Protein AF-A0A061IX05-F1 (afdb_monomer_lite)

Foldseek 3Di:
DDDDDDPDPDPPPPPDPPPPDDDPDDDPPPPDDDDDDDDDDDDDDDDDDPDPDDDDDDPDPDDDQDDPPDDPVVNCVPPDDPPPPPVPVPVVVVVVVVVVVVVVVVVVVVVVVVVVVVVVVVVVVVVVVVVVVVVVVVVVVVVVVVVVVVVVVVVVVVVVVVVVVVVVVVVVVVD

Secondary structure (DSSP, 8-state):
----------------TTTT--------------PPP--------PPPP-----------S--PPPPTTS-TTGGGTT-PPPTT------HHHHHHHHHHHHHHHHHHHHHHHHHHHHHHHHHHHHHHHHHHHHHHHHHHHHHHHHHHHHHHHHHHHHHHHHHHHHHHHHHHHT-

Radius of gyration: 40.24 Å; chains: 1; bounding box: 70×46×122 Å

Structure (mmCIF, N/CA/C/O backbone):
data_AF-A0A061IX05-F1
#
_entry.id   AF-A0A061IX05-F1
#
loop_
_atom_site.group_PDB
_atom_site.id
_atom_site.type_symbol
_atom_site.label_atom_id
_atom_site.label_alt_id
_atom_site.label_comp_id
_atom_site.label_asym_id
_atom_site.label_entity_id
_atom_site.label_seq_id
_atom_site.pdbx_PDB_ins_code
_atom_site.Cartn_x
_atom_site.Cartn_y
_atom_site.Cartn_z
_atom_site.occupancy
_atom_site.B_iso_or_equiv
_atom_site.auth_seq_id
_atom_site.auth_comp_id
_atom_site.auth_asym_id
_atom_site.auth_atom_id
_atom_site.pdbx_PDB_model_num
ATOM 1 N N . MET A 1 1 ? -3.267 -15.440 38.950 1.00 40.88 1 MET A N 1
ATOM 2 C CA . MET A 1 1 ? -2.225 -14.462 38.577 1.00 40.88 1 MET A CA 1
ATOM 3 C C . MET A 1 1 ? -1.560 -14.953 37.299 1.00 40.88 1 MET A C 1
ATOM 5 O O . MET A 1 1 ? -0.728 -15.843 37.412 1.00 40.88 1 MET A O 1
ATOM 9 N N . PRO A 1 2 ? -1.969 -14.506 36.096 1.00 43.50 2 PRO A N 1
ATOM 10 C CA . PRO A 1 2 ? -1.288 -14.903 34.872 1.00 43.50 2 PRO A CA 1
ATOM 11 C C . PRO A 1 2 ? -0.168 -13.909 34.546 1.00 43.50 2 PRO A C 1
ATOM 13 O O . PRO A 1 2 ? -0.366 -12.694 34.533 1.00 43.50 2 PRO A O 1
ATOM 16 N N . THR A 1 3 ? 1.018 -14.451 34.313 1.00 42.16 3 THR A N 1
ATOM 17 C CA . THR A 1 3 ? 2.223 -13.758 33.863 1.00 42.16 3 THR A CA 1
ATOM 18 C C . THR A 1 3 ? 2.065 -13.389 32.388 1.00 42.16 3 THR A C 1
ATOM 20 O O . THR A 1 3 ? 1.890 -14.261 31.541 1.00 42.16 3 THR A O 1
ATOM 23 N N . ILE A 1 4 ? 2.096 -12.092 32.077 1.00 46.16 4 ILE A N 1
ATOM 24 C CA . ILE A 1 4 ? 2.095 -11.581 30.702 1.00 46.16 4 ILE A CA 1
ATOM 25 C C . ILE A 1 4 ? 3.553 -11.523 30.244 1.00 46.16 4 ILE A C 1
ATOM 27 O O . ILE A 1 4 ? 4.319 -10.675 30.700 1.00 46.16 4 ILE A O 1
ATOM 31 N N . GLU A 1 5 ? 3.944 -12.441 29.363 1.00 41.50 5 GLU A N 1
ATOM 32 C CA . GLU A 1 5 ? 5.238 -12.394 28.687 1.00 41.50 5 GLU A CA 1
ATOM 33 C C . GLU A 1 5 ? 5.215 -11.335 27.581 1.00 41.50 5 GLU A C 1
ATOM 35 O O . GLU A 1 5 ? 4.570 -11.472 26.540 1.00 41.50 5 GLU A O 1
ATOM 40 N N . THR A 1 6 ? 5.939 -10.243 27.813 1.00 45.56 6 THR A N 1
ATOM 41 C CA . THR A 1 6 ? 6.150 -9.177 26.835 1.00 45.56 6 THR A CA 1
ATOM 42 C C . THR A 1 6 ? 7.166 -9.643 25.791 1.00 45.56 6 THR A C 1
ATOM 44 O O . THR A 1 6 ? 8.373 -9.443 25.935 1.00 45.56 6 THR A O 1
ATOM 47 N N . SER A 1 7 ? 6.676 -10.278 24.725 1.00 49.94 7 SER A N 1
ATOM 48 C CA . SER A 1 7 ? 7.480 -10.638 23.555 1.00 49.94 7 SER A CA 1
ATOM 49 C C . SER A 1 7 ? 7.995 -9.371 22.862 1.00 49.94 7 SER A C 1
ATOM 51 O O . SER A 1 7 ? 7.239 -8.596 22.268 1.00 49.94 7 SER A O 1
ATOM 53 N N . ARG A 1 8 ? 9.305 -9.125 22.982 1.00 47.41 8 ARG A N 1
ATOM 54 C CA . ARG A 1 8 ? 10.018 -8.060 22.271 1.00 47.41 8 ARG A CA 1
ATOM 55 C C . ARG A 1 8 ? 10.079 -8.425 20.790 1.00 47.41 8 ARG A C 1
ATOM 57 O O . ARG A 1 8 ? 10.930 -9.206 20.375 1.00 47.41 8 ARG A O 1
ATOM 64 N N . GLY A 1 9 ? 9.185 -7.836 19.998 1.00 41.38 9 GLY A N 1
ATOM 65 C CA . GLY A 1 9 ? 9.244 -7.886 18.541 1.00 41.38 9 GLY A CA 1
ATOM 66 C C . GLY A 1 9 ? 10.565 -7.299 18.047 1.00 41.38 9 GLY A C 1
ATOM 67 O O . GLY A 1 9 ? 10.769 -6.086 18.065 1.00 41.38 9 GLY A O 1
ATOM 68 N N . CYS A 1 10 ? 11.476 -8.175 17.635 1.00 41.06 10 CYS A N 1
ATOM 69 C CA . CYS A 1 10 ? 12.705 -7.805 16.958 1.00 41.06 10 CYS A CA 1
ATOM 70 C C . CYS A 1 10 ? 12.323 -7.295 15.561 1.00 41.06 10 CYS A C 1
ATOM 72 O O . CYS A 1 10 ? 11.917 -8.075 14.702 1.00 41.06 10 CYS A O 1
ATOM 74 N N . ILE A 1 11 ? 12.397 -5.981 15.337 1.00 47.53 11 ILE A N 1
ATOM 75 C CA . ILE A 1 11 ? 12.289 -5.409 13.992 1.00 47.53 11 ILE A CA 1
ATOM 76 C C . ILE A 1 11 ? 13.579 -5.790 13.266 1.00 47.53 11 ILE A C 1
ATOM 78 O O . ILE A 1 11 ? 14.595 -5.100 13.372 1.00 47.53 11 ILE A O 1
ATOM 82 N N . ILE A 1 12 ? 13.548 -6.918 12.557 1.00 47.94 12 ILE A N 1
ATOM 83 C CA . ILE A 1 12 ? 14.580 -7.276 11.591 1.00 47.94 12 ILE A CA 1
ATOM 84 C C . ILE A 1 12 ? 14.464 -6.245 10.470 1.00 47.94 12 ILE A C 1
ATOM 86 O O . ILE A 1 12 ? 13.636 -6.363 9.571 1.00 47.94 12 ILE A O 1
ATOM 90 N N . LYS A 1 13 ? 15.270 -5.184 10.553 1.00 52.16 13 LYS A N 1
ATOM 91 C CA . LYS A 1 13 ? 15.560 -4.322 9.410 1.00 52.16 13 LYS A CA 1
ATOM 92 C C . LYS A 1 13 ? 16.334 -5.184 8.420 1.00 52.16 13 LYS A C 1
ATOM 94 O O . LYS A 1 13 ? 17.553 -5.272 8.518 1.00 52.16 13 LYS A O 1
ATOM 99 N N . SER A 1 14 ? 15.638 -5.865 7.516 1.00 52.53 14 SER A N 1
ATOM 100 C CA . SER A 1 14 ? 16.276 -6.460 6.347 1.00 52.53 14 SER A CA 1
ATOM 101 C C . SER A 1 14 ? 16.892 -5.313 5.539 1.00 52.53 14 SER A C 1
ATOM 103 O O . SER A 1 14 ? 16.146 -4.442 5.081 1.00 52.53 14 SER A O 1
ATOM 105 N N . PRO A 1 15 ? 18.227 -5.234 5.408 1.00 51.84 15 PRO A N 1
ATOM 106 C CA . PRO A 1 15 ? 18.837 -4.214 4.576 1.00 51.84 15 PRO A CA 1
ATOM 107 C C . PRO A 1 15 ? 18.427 -4.476 3.124 1.00 51.84 15 PRO A C 1
ATOM 109 O O . PRO A 1 15 ? 18.609 -5.581 2.614 1.00 51.84 15 PRO A O 1
ATOM 112 N N . SER A 1 16 ? 17.845 -3.470 2.469 1.00 55.88 16 SER A N 1
ATOM 113 C CA . SER A 1 16 ? 17.525 -3.534 1.043 1.00 55.88 16 SER A CA 1
ATOM 114 C C . SER A 1 16 ? 18.792 -3.899 0.248 1.00 55.88 16 SER A C 1
ATOM 116 O O . SER A 1 16 ? 19.841 -3.303 0.513 1.00 55.88 16 SER A O 1
ATOM 118 N N . PRO A 1 17 ? 18.745 -4.820 -0.735 1.00 56.47 17 PRO A N 1
ATOM 119 C CA . PRO A 1 17 ? 19.953 -5.460 -1.274 1.00 56.47 17 PRO A CA 1
ATOM 120 C C . PRO A 1 17 ? 20.915 -4.556 -2.070 1.00 56.47 17 PRO A C 1
ATOM 122 O O . PRO A 1 17 ? 21.950 -5.035 -2.521 1.00 56.47 17 PRO A O 1
ATOM 125 N N . LEU A 1 18 ? 20.603 -3.273 -2.284 1.00 53.34 18 LEU A N 1
ATOM 126 C CA . LEU A 1 18 ? 21.261 -2.451 -3.312 1.00 53.34 18 LEU A CA 1
ATOM 127 C C . LEU A 1 18 ? 21.596 -1.008 -2.904 1.00 53.34 18 LEU A C 1
ATOM 129 O O . LEU A 1 18 ? 21.957 -0.192 -3.747 1.00 53.34 18 LEU A O 1
ATOM 133 N N . MET A 1 19 ? 21.568 -0.672 -1.612 1.00 49.28 19 MET A N 1
ATOM 134 C CA . MET A 1 19 ? 21.978 0.671 -1.161 1.00 49.28 19 MET A CA 1
ATOM 135 C C . MET A 1 19 ? 23.502 0.926 -1.234 1.00 49.28 19 MET A C 1
ATOM 137 O O . MET A 1 19 ? 23.944 2.025 -0.919 1.00 49.28 19 MET A O 1
ATOM 141 N N . SER A 1 20 ? 24.328 -0.045 -1.652 1.00 52.44 20 SER A N 1
ATOM 142 C CA . SER A 1 20 ? 25.800 0.067 -1.623 1.00 52.44 20 SER A CA 1
ATOM 143 C C . SER A 1 20 ? 26.466 0.508 -2.933 1.00 52.44 20 SER A C 1
ATOM 145 O O . SER A 1 20 ? 27.690 0.614 -2.972 1.00 52.44 20 SER A O 1
ATOM 147 N N . LYS A 1 21 ? 25.714 0.767 -4.011 1.00 50.00 21 LYS A N 1
ATOM 148 C CA . LYS A 1 21 ? 26.304 1.095 -5.323 1.00 50.00 21 LYS A CA 1
ATOM 149 C C . LYS A 1 21 ? 25.531 2.176 -6.073 1.00 50.00 21 LYS A C 1
ATOM 151 O O . LYS A 1 21 ? 25.053 1.951 -7.175 1.00 50.00 21 LYS A O 1
ATOM 156 N N . TRP A 1 22 ? 25.452 3.365 -5.494 1.00 48.16 22 TRP A N 1
ATOM 157 C CA . TRP A 1 22 ? 25.172 4.569 -6.273 1.00 48.16 22 TRP A CA 1
ATOM 158 C C . TRP A 1 22 ? 26.328 5.549 -6.061 1.00 48.16 22 TRP A C 1
ATOM 160 O O . TRP A 1 22 ? 26.597 5.905 -4.912 1.00 48.16 22 TRP A O 1
ATOM 170 N N . PRO A 1 23 ? 27.048 5.986 -7.112 1.00 50.09 23 PRO A N 1
ATOM 171 C CA . PRO A 1 23 ? 27.898 7.157 -6.975 1.00 50.09 23 PRO A CA 1
ATOM 172 C C . PRO A 1 23 ? 26.996 8.351 -6.651 1.00 50.09 23 PRO A C 1
ATOM 174 O O . PRO A 1 23 ? 25.915 8.497 -7.225 1.00 50.09 23 PRO A O 1
ATOM 177 N N . ALA A 1 24 ? 27.426 9.182 -5.702 1.00 53.97 24 ALA A N 1
ATOM 178 C CA . ALA A 1 24 ? 26.720 10.386 -5.288 1.00 53.97 24 ALA A CA 1
ATOM 179 C C . ALA A 1 24 ? 26.564 11.342 -6.484 1.00 53.97 24 ALA A C 1
ATOM 181 O O . ALA A 1 24 ? 27.449 12.144 -6.777 1.00 53.97 24 ALA A O 1
ATOM 182 N N . ALA A 1 25 ? 25.443 11.240 -7.197 1.00 48.47 25 ALA A N 1
ATOM 183 C CA . ALA A 1 25 ? 25.082 12.193 -8.230 1.00 48.47 25 ALA A CA 1
ATOM 184 C C . ALA A 1 25 ? 24.714 13.511 -7.541 1.00 48.47 25 ALA A C 1
ATOM 186 O O . ALA A 1 25 ? 23.740 13.609 -6.794 1.00 48.47 25 ALA A O 1
ATOM 187 N N . SER A 1 26 ? 25.564 14.508 -7.761 1.00 47.28 26 SER A N 1
ATOM 188 C CA . SER A 1 26 ? 25.460 15.862 -7.241 1.00 47.28 26 SER A CA 1
ATOM 189 C C . SER A 1 26 ? 24.072 16.460 -7.464 1.00 47.28 26 SER A C 1
ATOM 191 O O . SER A 1 26 ? 23.576 16.558 -8.587 1.00 47.28 26 SER A O 1
ATOM 193 N N . VAL A 1 27 ? 23.499 16.918 -6.360 1.00 47.44 27 VAL A N 1
ATOM 194 C CA . VAL A 1 27 ? 22.31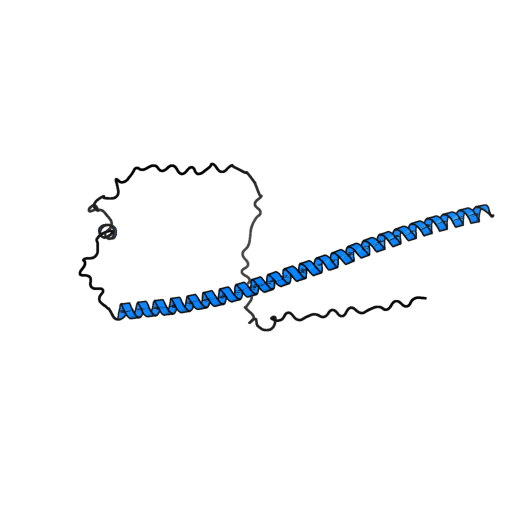4 17.760 -6.255 1.00 47.44 27 VAL A CA 1
ATOM 195 C C . VAL A 1 27 ? 22.490 19.019 -7.117 1.00 47.44 27 VAL A C 1
ATOM 197 O O . VAL A 1 27 ? 23.147 19.972 -6.709 1.00 47.44 27 VAL A O 1
ATOM 200 N N . VAL A 1 28 ? 21.876 19.050 -8.302 1.00 43.78 28 VAL A N 1
ATOM 201 C CA . VAL A 1 28 ? 21.571 20.295 -9.023 1.00 43.78 28 VAL A CA 1
ATOM 202 C C . VAL A 1 28 ? 20.068 20.520 -8.909 1.00 43.78 28 VAL A C 1
ATOM 204 O O . VAL A 1 28 ? 19.267 20.026 -9.700 1.00 43.78 28 VAL A O 1
ATOM 207 N N . ILE A 1 29 ? 19.681 21.245 -7.860 1.00 42.66 29 ILE A N 1
ATOM 208 C CA . ILE A 1 29 ? 18.312 21.717 -7.640 1.00 42.66 29 ILE A CA 1
ATOM 209 C C . ILE A 1 29 ? 18.028 22.801 -8.680 1.00 42.66 29 ILE A C 1
ATOM 211 O O . ILE A 1 29 ? 18.445 23.949 -8.529 1.00 42.66 29 ILE A O 1
ATOM 215 N N . ASN A 1 30 ? 17.302 22.453 -9.741 1.00 40.75 30 ASN A N 1
ATOM 216 C CA . ASN A 1 30 ? 16.765 23.445 -10.664 1.00 40.75 30 ASN A CA 1
ATOM 217 C C . ASN A 1 30 ? 15.433 23.982 -10.113 1.00 40.75 30 ASN A C 1
ATOM 219 O O . ASN A 1 30 ? 14.347 23.480 -10.403 1.00 40.75 30 ASN A O 1
ATOM 223 N N . ASN A 1 31 ? 15.530 25.005 -9.264 1.00 48.50 31 ASN A N 1
ATOM 224 C CA . ASN A 1 31 ? 14.395 25.786 -8.786 1.00 48.50 31 ASN A CA 1
ATOM 225 C C . ASN A 1 31 ? 13.859 26.677 -9.913 1.00 48.50 31 ASN A C 1
ATOM 227 O O . ASN A 1 31 ? 14.337 27.796 -10.082 1.00 48.50 31 ASN A O 1
ATOM 231 N N . ARG A 1 32 ? 12.835 26.228 -10.652 1.00 43.06 32 ARG A N 1
ATOM 232 C CA . ARG A 1 32 ? 11.937 27.127 -11.409 1.00 43.06 32 ARG A CA 1
ATOM 233 C C . ARG A 1 32 ? 10.599 26.459 -11.755 1.00 43.06 32 ARG A C 1
ATOM 235 O O . ARG A 1 32 ? 10.271 26.207 -12.908 1.00 43.06 32 ARG A O 1
ATOM 242 N N . GLN A 1 33 ? 9.772 26.238 -10.734 1.00 44.81 33 GLN A N 1
ATOM 243 C CA . GLN A 1 33 ? 8.320 26.128 -10.896 1.00 44.81 33 GLN A CA 1
ATOM 244 C C . GLN A 1 33 ? 7.636 27.248 -10.103 1.00 44.81 33 GLN A C 1
ATOM 246 O O . GLN A 1 33 ? 7.522 27.186 -8.886 1.00 44.81 33 GLN A O 1
ATOM 251 N N . LYS A 1 34 ? 7.136 28.269 -10.807 1.00 43.88 34 LYS A N 1
ATOM 252 C CA . LYS A 1 34 ? 5.977 29.050 -10.356 1.00 43.88 34 LYS A CA 1
ATOM 253 C C . LYS A 1 34 ? 4.810 28.684 -11.271 1.00 43.88 34 LYS A C 1
ATOM 255 O O . LYS A 1 34 ? 4.649 29.269 -12.337 1.00 43.88 34 LYS A O 1
ATOM 260 N N . ARG A 1 35 ? 4.025 27.676 -10.880 1.00 44.28 35 ARG A N 1
ATOM 261 C CA . ARG A 1 35 ? 2.705 27.402 -11.466 1.00 44.28 35 ARG A CA 1
ATOM 262 C C . ARG A 1 35 ? 1.655 28.102 -10.606 1.00 44.28 35 ARG A C 1
ATOM 264 O O . ARG A 1 35 ? 1.529 27.799 -9.426 1.00 44.28 35 ARG A O 1
ATOM 271 N N . GLY A 1 36 ? 0.935 29.050 -11.200 1.00 50.50 36 GLY A N 1
ATOM 272 C CA . GLY A 1 36 ? -0.313 29.573 -10.642 1.00 50.50 36 GLY A CA 1
ATOM 273 C C . GLY A 1 36 ? -1.477 28.593 -10.865 1.00 50.50 36 GLY A C 1
ATOM 274 O O . GLY A 1 36 ? -1.367 27.696 -11.706 1.00 50.50 36 GLY A O 1
ATOM 275 N N . PRO A 1 37 ? -2.597 28.749 -10.140 1.00 54.97 37 PRO A N 1
ATOM 276 C CA . PRO A 1 37 ? -3.713 27.817 -10.194 1.00 54.97 37 PRO A CA 1
ATOM 277 C C . PRO A 1 37 ? -4.615 28.132 -11.394 1.00 54.97 37 PRO A C 1
ATOM 279 O O . PRO A 1 37 ? -5.072 29.266 -11.552 1.00 54.97 37 PRO A O 1
ATOM 282 N N . ARG A 1 38 ? -4.936 27.135 -12.226 1.00 46.53 38 ARG A N 1
ATOM 283 C CA . ARG A 1 38 ? -6.079 27.226 -13.146 1.00 46.53 38 ARG A CA 1
ATOM 284 C C . ARG A 1 38 ? -7.018 26.045 -12.953 1.00 46.53 38 ARG A C 1
ATOM 286 O O . ARG A 1 38 ? -6.612 24.890 -12.945 1.00 46.53 38 ARG A O 1
ATOM 293 N N . ARG A 1 39 ? -8.272 26.428 -12.726 1.00 40.59 39 ARG A N 1
ATOM 294 C CA . ARG A 1 39 ? -9.438 25.618 -12.399 1.00 40.59 39 ARG A CA 1
ATOM 295 C C . ARG A 1 39 ? -9.784 24.664 -13.539 1.00 40.59 39 ARG A C 1
ATOM 297 O O . ARG A 1 39 ? -9.691 25.028 -14.709 1.00 40.59 39 ARG A O 1
ATOM 304 N N . CYS A 1 40 ? -10.239 23.480 -13.156 1.00 38.81 40 CYS A N 1
ATOM 305 C CA . CYS A 1 40 ? -10.860 22.487 -14.017 1.00 38.81 40 CYS A CA 1
ATOM 306 C C . CYS A 1 40 ? -12.184 23.025 -14.584 1.00 38.81 40 CYS A C 1
ATOM 308 O O . CYS A 1 40 ? -12.969 23.616 -13.844 1.00 38.81 40 CYS A O 1
ATOM 310 N N . LEU A 1 41 ? -12.458 22.762 -15.861 1.00 40.91 41 LEU A N 1
ATOM 311 C CA . LEU A 1 41 ? -13.806 22.808 -16.429 1.00 40.91 41 LEU A CA 1
ATOM 312 C C . LEU A 1 41 ? -13.928 21.683 -17.458 1.00 40.91 41 LEU A C 1
ATOM 314 O O . LEU A 1 41 ? -13.392 21.743 -18.561 1.00 40.91 41 LEU A O 1
ATOM 318 N N . THR A 1 42 ? -14.609 20.630 -17.028 1.00 46.22 42 THR A N 1
ATOM 319 C CA . THR A 1 42 ? -15.128 19.524 -17.824 1.00 46.22 42 THR A CA 1
ATOM 320 C C . THR A 1 42 ? -16.237 20.022 -18.748 1.00 46.22 42 THR A C 1
ATOM 322 O O . THR A 1 42 ? -17.203 20.623 -18.283 1.00 46.22 42 THR A O 1
ATOM 325 N N . LYS A 1 43 ? -16.145 19.720 -20.047 1.00 49.06 43 LYS A N 1
ATOM 326 C CA . LYS A 1 43 ? -17.313 19.599 -20.930 1.00 49.06 43 LYS A CA 1
ATOM 327 C C . LYS A 1 43 ? -17.094 18.436 -21.894 1.00 49.06 43 LYS A C 1
ATOM 329 O O . LYS A 1 43 ? -16.179 18.459 -22.709 1.00 49.06 43 LYS A O 1
ATOM 334 N N . HIS A 1 44 ? -17.939 17.421 -21.745 1.00 48.59 44 HIS A N 1
ATOM 335 C CA . HIS A 1 44 ? -18.126 16.334 -22.695 1.00 48.59 44 HIS A CA 1
ATOM 336 C C . HIS A 1 44 ? -18.714 16.877 -24.005 1.00 48.59 44 HIS A C 1
ATOM 338 O O . HIS A 1 44 ? -19.639 17.688 -23.975 1.00 48.59 44 HIS A O 1
ATOM 344 N N . GLY A 1 45 ? -18.205 16.391 -25.135 1.00 41.91 45 GLY A N 1
ATOM 345 C CA . GLY A 1 45 ? -18.804 16.528 -26.462 1.00 41.91 45 GLY A CA 1
ATOM 346 C C . GLY A 1 45 ? -18.619 15.209 -27.227 1.00 41.91 45 GLY A C 1
ATOM 347 O O . GLY A 1 45 ? -17.560 14.596 -27.081 1.00 41.91 45 GLY A O 1
ATOM 348 N N . PRO A 1 46 ? -19.635 14.719 -27.958 1.00 50.16 46 PRO A N 1
ATOM 349 C CA . PRO A 1 46 ? -19.656 13.360 -28.493 1.00 50.16 46 PRO A CA 1
ATOM 350 C C . PRO A 1 46 ? -18.776 13.219 -29.741 1.00 50.16 46 PRO A C 1
ATOM 352 O O . PRO A 1 46 ? -18.742 14.102 -30.596 1.00 50.16 46 PRO A O 1
ATOM 355 N N . MET A 1 47 ? -18.085 12.082 -29.850 1.00 50.62 47 MET A N 1
ATOM 356 C CA . MET A 1 47 ? -17.366 11.681 -31.061 1.00 50.62 47 MET A CA 1
ATOM 357 C C . MET A 1 47 ? -18.373 11.258 -32.148 1.00 50.62 47 MET A C 1
ATOM 359 O O . MET A 1 47 ? -19.188 10.373 -31.874 1.00 50.62 47 MET A O 1
ATOM 363 N N . PRO A 1 48 ? -18.336 11.826 -33.367 1.00 51.56 48 PRO A N 1
ATOM 364 C CA . PRO A 1 48 ? -19.077 11.282 -34.498 1.00 51.56 48 PRO A CA 1
ATOM 365 C C . PRO A 1 48 ? -18.321 10.090 -35.120 1.00 51.56 48 PRO A C 1
ATOM 367 O O . PRO A 1 48 ? -17.093 10.012 -35.012 1.00 51.56 48 PRO A O 1
ATOM 370 N N . PRO A 1 49 ? -19.029 9.147 -35.768 1.00 48.34 49 PRO A N 1
ATOM 371 C CA . PRO A 1 49 ? -18.416 7.956 -36.335 1.00 48.34 49 PRO A CA 1
ATOM 372 C C . PRO A 1 49 ? -17.618 8.315 -37.592 1.00 48.34 49 PRO A C 1
ATOM 374 O O . PRO A 1 49 ? -18.114 8.994 -38.490 1.00 4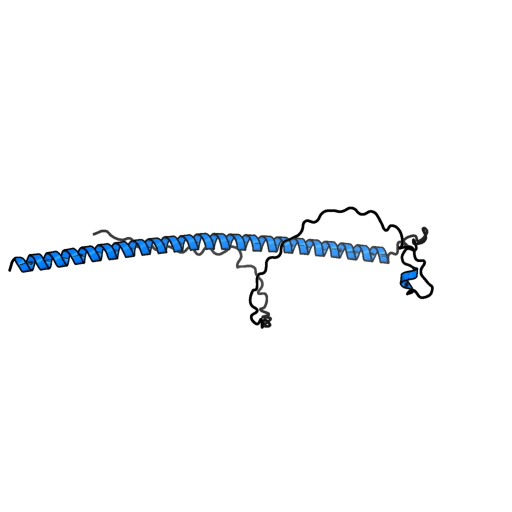8.34 49 PRO A O 1
ATOM 377 N N . VAL A 1 50 ? -16.384 7.819 -37.680 1.00 45.69 50 VAL A N 1
ATOM 378 C CA . VAL A 1 50 ? -15.585 7.868 -38.910 1.00 45.69 50 VAL A CA 1
ATOM 379 C C . VAL A 1 50 ? -16.136 6.806 -39.863 1.00 45.69 50 VAL A C 1
ATOM 381 O O . VAL A 1 50 ? -15.734 5.645 -39.832 1.00 45.69 50 VAL A O 1
ATOM 384 N N . GLN A 1 51 ? -17.105 7.198 -40.690 1.00 42.38 51 GLN A N 1
ATOM 385 C CA . GLN A 1 51 ? -17.463 6.460 -41.897 1.00 42.38 51 GLN A CA 1
ATOM 386 C C . GLN A 1 51 ? -16.347 6.669 -42.924 1.00 42.38 51 GLN A C 1
ATOM 388 O O . GLN A 1 51 ? -16.089 7.786 -43.367 1.00 42.38 51 GLN A O 1
ATOM 393 N N . ALA A 1 52 ? -15.673 5.583 -43.295 1.00 51.81 52 ALA A N 1
ATOM 394 C CA . ALA A 1 52 ? -14.741 5.563 -44.410 1.00 51.81 52 ALA A CA 1
ATOM 395 C C . ALA A 1 52 ? -15.524 5.703 -45.726 1.00 51.81 52 ALA A C 1
ATOM 397 O O . ALA A 1 52 ? -15.936 4.709 -46.323 1.00 51.81 52 ALA A O 1
ATOM 398 N N . GLN A 1 53 ? -15.747 6.940 -46.174 1.00 40.00 53 GLN A N 1
ATOM 399 C CA . GLN A 1 53 ? -16.134 7.208 -47.554 1.00 40.00 53 GLN A CA 1
ATOM 400 C C . GLN A 1 53 ? -14.878 7.240 -48.424 1.00 40.00 53 GLN A C 1
ATOM 402 O O . GLN A 1 53 ? -14.037 8.132 -48.345 1.00 40.00 53 GLN A O 1
ATOM 407 N N . ARG A 1 54 ? -14.754 6.198 -49.245 1.00 51.78 54 ARG A N 1
ATOM 408 C CA . ARG A 1 54 ? -13.869 6.138 -50.403 1.00 51.78 54 ARG A CA 1
ATOM 409 C C . ARG A 1 54 ? -14.445 7.090 -51.453 1.00 51.78 54 ARG A C 1
ATOM 411 O O . ARG A 1 54 ? -15.444 6.755 -52.081 1.00 51.78 54 ARG A O 1
ATOM 418 N N . GLU A 1 55 ? -13.817 8.239 -51.658 1.00 41.06 55 GLU A N 1
ATOM 419 C CA . GLU A 1 55 ? -14.051 9.058 -52.846 1.00 41.06 55 GLU A CA 1
ATOM 420 C C . GLU A 1 55 ? -12.788 9.048 -53.703 1.00 41.06 55 GLU A C 1
ATOM 422 O O . GLU A 1 55 ? -11.759 9.644 -53.389 1.00 41.06 55 GLU A O 1
ATOM 427 N N . ASN A 1 56 ? -12.878 8.274 -54.783 1.00 52.66 56 ASN A N 1
ATOM 428 C CA . ASN A 1 56 ? -11.980 8.339 -55.919 1.00 52.66 56 ASN A CA 1
ATOM 429 C C . ASN A 1 56 ? -12.258 9.649 -56.659 1.00 52.66 56 ASN A C 1
ATOM 431 O O . ASN A 1 56 ? -13.252 9.724 -57.374 1.00 52.66 56 ASN A O 1
ATOM 435 N N . ALA A 1 57 ? -11.395 10.645 -56.505 1.00 52.19 57 ALA A N 1
ATOM 436 C CA . ALA A 1 57 ? -11.103 11.663 -57.513 1.00 52.19 57 ALA A CA 1
ATOM 437 C C . ALA A 1 57 ? -10.144 12.680 -56.895 1.00 52.19 57 ALA A C 1
ATOM 439 O O . ALA A 1 57 ? -10.519 13.390 -55.973 1.00 52.19 57 ALA A O 1
ATOM 440 N N . ILE A 1 58 ? -8.903 12.696 -57.376 1.00 47.72 58 ILE A N 1
ATOM 441 C CA . ILE A 1 58 ? -8.142 13.835 -57.926 1.00 47.72 58 ILE A CA 1
ATOM 442 C C . ILE A 1 58 ? -6.757 13.236 -58.237 1.00 47.72 58 ILE A C 1
ATOM 444 O O . ILE A 1 58 ? -5.759 13.512 -57.584 1.00 47.72 58 ILE A O 1
ATOM 448 N N . ASP A 1 59 ? -6.707 12.355 -59.239 1.00 47.34 59 ASP A N 1
ATOM 449 C CA . ASP A 1 59 ? -5.466 12.040 -59.958 1.00 47.34 59 ASP A CA 1
ATOM 450 C C . ASP A 1 59 ? -5.372 12.992 -61.145 1.00 47.34 59 ASP A C 1
ATOM 452 O O . ASP A 1 59 ? -5.478 12.624 -62.314 1.00 47.34 59 ASP A O 1
ATOM 456 N N . THR A 1 60 ? -5.284 14.283 -60.859 1.00 53.19 60 THR A N 1
ATOM 457 C CA . THR A 1 60 ? -4.865 15.279 -61.840 1.00 53.19 60 THR A CA 1
ATOM 458 C C . THR A 1 60 ? -4.454 16.516 -61.063 1.00 53.19 60 THR A C 1
ATOM 460 O O . THR A 1 60 ? -5.168 16.928 -60.162 1.00 53.19 60 THR A O 1
ATOM 463 N N . ILE A 1 61 ? -3.328 17.127 -61.433 1.00 53.38 61 ILE A N 1
ATOM 464 C CA . ILE A 1 61 ? -2.646 18.245 -60.749 1.00 53.38 61 ILE A CA 1
ATOM 465 C C . ILE A 1 61 ? -1.582 17.791 -59.733 1.00 53.38 61 ILE A C 1
ATOM 467 O O . ILE A 1 61 ? -1.678 18.050 -58.545 1.00 53.38 61 ILE A O 1
ATOM 471 N N . CYS A 1 62 ? -0.502 17.181 -60.225 1.00 49.47 62 CYS A N 1
ATOM 472 C CA . CYS A 1 62 ? 0.845 17.292 -59.633 1.00 49.47 62 CYS A CA 1
ATOM 473 C C . CYS A 1 62 ? 1.918 17.051 -60.712 1.00 49.47 62 CYS A C 1
ATOM 475 O O . CYS A 1 62 ? 2.841 16.263 -60.556 1.00 49.47 62 CYS A O 1
ATOM 477 N N . SER A 1 63 ? 1.775 17.715 -61.861 1.00 55.47 63 SER A N 1
ATOM 478 C CA . SER A 1 63 ? 2.765 17.674 -62.947 1.00 55.47 63 SER A CA 1
ATOM 479 C C . SER A 1 63 ? 2.891 19.057 -63.595 1.00 55.47 63 SER A C 1
ATOM 481 O O . SER A 1 63 ? 2.784 19.222 -64.811 1.00 55.47 63 SER A O 1
ATOM 483 N N . GLY A 1 64 ? 3.079 20.091 -62.776 1.00 54.97 64 GLY A N 1
ATOM 484 C CA . GLY A 1 64 ? 3.540 21.380 -63.282 1.00 54.97 64 GLY A CA 1
ATOM 485 C C . GLY A 1 64 ? 5.030 21.279 -63.592 1.00 54.97 64 GLY A C 1
ATOM 486 O O . GLY A 1 64 ? 5.814 20.948 -62.705 1.00 54.97 64 GLY A O 1
ATOM 487 N N . LYS A 1 65 ? 5.438 21.532 -64.842 1.00 58.78 65 LYS A N 1
ATOM 488 C CA . LYS A 1 65 ? 6.866 21.681 -65.165 1.00 58.78 65 LYS A CA 1
ATOM 489 C C . LYS A 1 65 ? 7.431 22.844 -64.333 1.00 58.78 65 LYS A C 1
ATOM 491 O O . LYS A 1 65 ? 6.767 23.880 -64.275 1.00 58.78 65 LYS A O 1
ATOM 496 N N . PRO A 1 66 ? 8.629 22.712 -63.735 1.00 57.88 66 PRO A N 1
ATOM 497 C CA . PRO A 1 66 ? 9.254 23.808 -63.004 1.00 57.88 66 PRO A CA 1
ATOM 498 C C . PRO A 1 66 ? 9.346 25.046 -63.901 1.00 57.88 66 PRO A C 1
ATOM 500 O O . PRO A 1 66 ? 9.892 24.985 -65.007 1.00 57.88 66 PRO A O 1
ATOM 503 N N . THR A 1 67 ? 8.785 26.162 -63.452 1.00 61.91 67 THR A N 1
ATOM 504 C CA . THR A 1 67 ? 8.795 27.423 -64.196 1.00 61.91 67 THR A CA 1
ATOM 505 C C . THR A 1 67 ? 10.128 28.133 -63.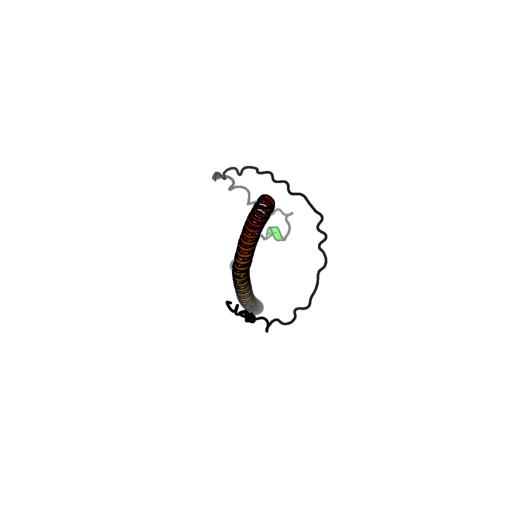948 1.00 61.91 67 THR A C 1
ATOM 507 O O . THR A 1 67 ? 10.795 27.927 -62.934 1.00 61.91 67 THR A O 1
ATOM 510 N N . ARG A 1 68 ? 10.561 29.005 -64.869 1.00 62.50 68 ARG A N 1
ATOM 511 C CA . ARG A 1 68 ? 11.871 29.694 -64.822 1.00 62.50 68 ARG A CA 1
ATOM 512 C C . ARG A 1 68 ? 12.087 30.578 -63.5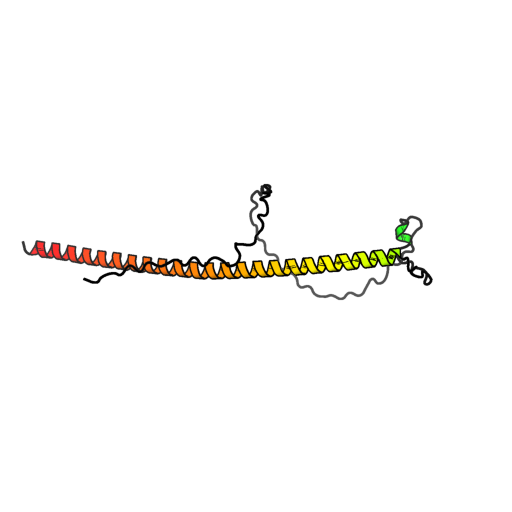77 1.00 62.50 68 ARG A C 1
ATOM 514 O O . ARG A 1 68 ? 13.206 31.047 -63.379 1.00 62.50 68 ARG A O 1
ATOM 521 N N . ASN A 1 69 ? 11.071 30.746 -62.734 1.00 69.75 69 ASN A N 1
ATOM 522 C CA . ASN A 1 69 ? 11.112 31.510 -61.487 1.00 69.75 69 ASN A CA 1
ATOM 523 C C . ASN A 1 69 ? 11.182 30.628 -60.227 1.00 69.75 69 ASN A C 1
ATOM 525 O O . ASN A 1 69 ? 11.314 31.162 -59.130 1.00 69.75 69 ASN A O 1
ATOM 529 N N . ASP A 1 70 ? 11.149 29.299 -60.363 1.00 69.56 70 ASP A N 1
ATOM 530 C CA . ASP A 1 70 ? 11.249 28.402 -59.213 1.00 69.56 70 ASP A CA 1
ATOM 531 C C . ASP A 1 70 ? 12.671 28.374 -58.661 1.00 69.56 70 ASP A C 1
ATOM 533 O O . ASP A 1 70 ? 13.661 28.465 -59.413 1.00 69.56 70 ASP A O 1
ATOM 537 N N . ALA A 1 71 ? 12.753 28.209 -57.338 1.00 67.88 71 ALA A N 1
ATOM 538 C CA . ALA A 1 71 ? 14.004 28.138 -56.607 1.00 67.88 71 ALA A CA 1
ATOM 539 C C . ALA A 1 71 ? 14.934 27.068 -57.218 1.00 67.88 71 ALA A C 1
ATOM 541 O O . ALA A 1 71 ? 14.460 26.005 -57.633 1.00 67.88 71 ALA A O 1
ATOM 542 N N . PRO A 1 72 ? 16.260 27.300 -57.270 1.00 67.25 72 PRO A N 1
ATOM 543 C CA . PRO A 1 72 ? 17.189 26.427 -57.996 1.00 67.25 72 PRO A CA 1
ATOM 544 C C . PRO A 1 72 ? 17.110 24.945 -57.595 1.00 67.25 72 PRO A C 1
ATOM 546 O O . PRO A 1 72 ? 17.333 24.069 -58.430 1.00 67.25 72 PRO A O 1
ATOM 549 N N . PHE A 1 73 ? 16.764 24.663 -56.334 1.00 61.34 73 PHE A N 1
ATOM 550 C CA . PHE A 1 73 ? 16.620 23.307 -55.801 1.00 61.34 73 PHE A CA 1
ATOM 551 C C . PHE A 1 73 ? 15.344 22.597 -56.285 1.00 61.34 73 PHE A C 1
ATOM 553 O O . PHE A 1 73 ? 15.377 21.392 -56.519 1.00 61.34 73 PHE A O 1
ATOM 560 N N . ALA A 1 74 ? 14.247 23.329 -56.510 1.00 62.09 74 ALA A N 1
ATOM 561 C CA . ALA A 1 74 ? 12.963 22.772 -56.943 1.00 62.09 74 ALA A CA 1
ATOM 562 C C . ALA A 1 74 ? 13.019 22.224 -58.380 1.00 62.09 74 ALA A C 1
ATOM 564 O O . ALA A 1 74 ? 12.328 21.268 -58.713 1.00 62.09 74 ALA A O 1
ATOM 565 N N . ARG A 1 75 ? 13.924 22.754 -59.214 1.00 63.34 75 ARG A N 1
ATOM 566 C CA . ARG A 1 75 ? 14.154 22.274 -60.590 1.00 63.34 75 ARG A CA 1
ATOM 567 C C . ARG A 1 75 ? 14.816 20.902 -60.668 1.00 63.34 75 ARG A C 1
ATOM 569 O O . ARG A 1 75 ? 14.892 20.337 -61.752 1.00 63.34 75 ARG A O 1
ATOM 576 N N . ARG A 1 76 ? 15.356 20.402 -59.553 1.00 61.69 76 ARG A N 1
ATOM 577 C CA . ARG A 1 76 ? 16.072 19.119 -59.485 1.00 61.69 76 ARG A CA 1
ATOM 578 C C . ARG A 1 76 ? 15.283 18.031 -58.763 1.00 61.69 76 ARG A C 1
ATOM 580 O O . ARG A 1 76 ? 15.704 16.878 -58.778 1.00 61.69 76 ARG A O 1
ATOM 587 N N . VAL A 1 77 ? 14.143 18.372 -58.164 1.00 58.00 77 VAL A N 1
ATOM 588 C CA . VAL A 1 77 ? 13.263 17.397 -57.515 1.00 58.00 77 VAL A CA 1
ATOM 589 C C . VAL A 1 77 ? 12.606 16.550 -58.608 1.00 58.00 77 VAL A C 1
ATOM 591 O O . VAL A 1 77 ? 11.956 17.083 -59.500 1.00 58.00 77 VAL A O 1
ATOM 594 N N . GLY A 1 78 ? 12.827 15.235 -58.582 1.00 62.81 78 GLY A N 1
ATOM 595 C CA . GLY A 1 78 ? 12.265 14.299 -59.566 1.00 62.81 78 GLY A CA 1
ATOM 596 C C . GLY A 1 78 ? 13.116 14.057 -60.819 1.00 62.81 78 GLY A C 1
ATOM 597 O O . GLY A 1 78 ? 12.755 13.210 -61.635 1.00 62.81 78 GLY A O 1
ATOM 598 N N . ILE A 1 79 ? 14.271 14.718 -60.970 1.00 70.88 79 ILE A N 1
ATOM 599 C CA . ILE A 1 79 ? 15.249 14.307 -61.985 1.00 70.88 79 ILE A CA 1
ATOM 600 C C . ILE A 1 79 ? 15.900 13.016 -61.490 1.00 70.88 79 ILE A C 1
ATOM 602 O O . ILE A 1 79 ? 16.689 13.033 -60.544 1.00 70.88 79 ILE A O 1
ATOM 606 N N . ARG A 1 80 ? 15.567 11.890 -62.132 1.00 61.88 80 ARG A N 1
ATOM 607 C CA . ARG A 1 80 ? 16.263 10.617 -61.920 1.00 61.88 80 ARG A CA 1
ATOM 608 C C . ARG A 1 80 ? 17.756 10.853 -62.186 1.00 61.88 80 ARG A C 1
ATOM 610 O O . ARG A 1 80 ? 18.086 11.300 -63.287 1.00 61.88 80 ARG A O 1
ATOM 617 N N . PRO A 1 81 ? 18.653 10.590 -61.217 1.00 62.69 81 PRO A N 1
ATOM 618 C CA . PRO A 1 81 ? 20.083 10.666 -61.464 1.00 62.69 81 PRO A CA 1
ATOM 619 C C . PRO A 1 81 ? 20.424 9.813 -62.692 1.00 62.69 81 PRO A C 1
ATOM 621 O O . PRO A 1 81 ? 19.844 8.732 -62.850 1.00 62.69 81 PRO A O 1
ATOM 624 N N . PRO A 1 82 ? 21.302 10.291 -63.586 1.00 68.62 82 PRO A N 1
ATOM 625 C CA . PRO A 1 82 ? 21.655 9.544 -64.783 1.00 68.62 82 PRO A CA 1
ATOM 626 C C . PRO A 1 82 ? 22.186 8.157 -64.376 1.00 68.62 82 PRO A C 1
ATOM 628 O O . PRO A 1 82 ? 22.923 8.028 -63.401 1.00 68.62 82 PRO A O 1
ATOM 631 N N . SER A 1 83 ? 21.764 7.098 -65.073 1.00 62.09 83 SER A N 1
ATOM 632 C CA . SER A 1 83 ? 22.002 5.687 -64.695 1.00 62.09 83 SER A CA 1
ATOM 633 C C . SER A 1 83 ? 23.479 5.266 -64.681 1.00 62.09 83 SER A C 1
ATOM 635 O O . SER A 1 83 ? 23.810 4.141 -64.329 1.00 62.09 83 SER A O 1
ATOM 637 N N . ASN A 1 84 ? 24.357 6.175 -65.083 1.00 56.41 84 ASN A N 1
ATOM 638 C CA . ASN A 1 84 ? 25.807 6.094 -65.127 1.00 56.41 84 ASN A CA 1
ATOM 639 C C . ASN A 1 84 ? 26.488 6.915 -64.015 1.00 56.41 84 ASN A C 1
ATOM 641 O O . ASN A 1 84 ? 27.708 7.063 -64.043 1.00 56.41 84 ASN A O 1
ATOM 645 N N . VAL A 1 85 ? 25.743 7.406 -63.012 1.00 56.75 85 VAL A N 1
ATOM 646 C CA . VAL A 1 85 ? 26.331 7.730 -61.703 1.00 56.75 85 VAL A CA 1
ATOM 647 C C . VAL A 1 85 ? 26.717 6.401 -61.064 1.00 56.75 85 VAL A C 1
ATOM 649 O O . VAL A 1 85 ? 25.976 5.828 -60.270 1.00 56.75 85 VAL A O 1
ATOM 652 N N . GLN A 1 86 ? 27.874 5.876 -61.463 1.00 54.38 86 GLN A N 1
ATOM 653 C CA . GLN A 1 86 ? 28.566 4.912 -60.631 1.00 54.38 86 GLN A CA 1
ATOM 654 C C . GLN A 1 86 ? 28.744 5.605 -59.287 1.00 54.38 86 GLN A C 1
ATOM 656 O O . GLN A 1 86 ? 29.288 6.714 -59.236 1.00 54.38 86 GLN A O 1
ATOM 661 N N . ALA A 1 87 ? 28.207 5.003 -58.225 1.00 57.56 87 ALA A N 1
ATOM 662 C CA . ALA A 1 87 ? 28.632 5.332 -56.881 1.00 57.56 87 ALA A CA 1
ATOM 663 C C . ALA A 1 87 ? 30.145 5.164 -56.921 1.00 57.56 87 ALA A C 1
ATOM 665 O O . ALA A 1 87 ? 30.650 4.052 -57.032 1.00 57.56 87 ALA A O 1
ATOM 666 N N . THR A 1 88 ? 30.869 6.274 -57.014 1.00 52.53 88 THR A N 1
ATOM 667 C CA . THR A 1 88 ? 32.305 6.214 -56.873 1.00 52.53 88 THR A CA 1
ATOM 668 C C . THR A 1 88 ? 32.487 5.661 -55.477 1.00 52.53 88 THR A C 1
ATOM 670 O O . THR A 1 88 ? 32.055 6.294 -54.511 1.00 52.53 88 THR A O 1
ATOM 673 N N . ASP A 1 89 ? 33.043 4.452 -55.388 1.00 55.81 89 ASP A N 1
ATOM 674 C CA . ASP A 1 89 ? 33.525 3.833 -54.157 1.00 55.81 89 ASP A CA 1
ATOM 675 C C . ASP A 1 89 ? 34.663 4.709 -53.627 1.00 55.81 89 ASP A C 1
ATOM 677 O O . ASP A 1 89 ? 35.858 4.422 -53.696 1.00 55.81 89 ASP A O 1
ATOM 681 N N . SER A 1 90 ? 34.278 5.898 -53.187 1.00 61.84 90 SER A N 1
ATOM 682 C CA . SER A 1 90 ? 35.137 6.861 -52.567 1.00 61.84 90 SER A CA 1
ATOM 683 C C . SER A 1 90 ? 35.459 6.251 -51.225 1.00 61.84 90 SER A C 1
ATOM 685 O O . SER A 1 90 ? 34.566 6.029 -50.407 1.00 61.84 90 SER A O 1
ATOM 687 N N . LYS A 1 91 ? 36.745 5.996 -50.982 1.00 63.31 91 LYS A N 1
ATOM 688 C CA . LYS A 1 91 ? 37.255 5.545 -49.680 1.00 63.31 91 LYS A CA 1
ATOM 689 C C . LYS A 1 91 ? 36.681 6.384 -48.527 1.00 63.31 91 LYS A C 1
ATOM 691 O O . LYS A 1 91 ? 36.448 5.866 -47.444 1.00 63.31 91 LYS A O 1
ATOM 696 N N . ASN A 1 92 ? 36.369 7.656 -48.789 1.00 65.62 92 ASN A N 1
ATOM 697 C CA . ASN A 1 92 ? 35.744 8.566 -47.832 1.00 65.62 92 ASN A CA 1
ATOM 698 C C . ASN A 1 92 ? 34.282 8.201 -47.507 1.00 65.62 92 ASN A C 1
ATOM 700 O O . ASN A 1 92 ? 33.865 8.379 -46.370 1.00 65.62 92 ASN A O 1
ATOM 704 N N . GLY A 1 93 ? 33.509 7.687 -48.469 1.00 65.94 93 GLY A N 1
ATOM 705 C CA . GLY A 1 93 ? 32.138 7.209 -48.254 1.00 65.94 93 GLY A CA 1
ATOM 706 C C . GLY A 1 93 ? 32.091 5.955 -47.381 1.00 65.94 93 GLY A C 1
ATOM 707 O O . GLY A 1 93 ? 31.320 5.914 -46.430 1.00 65.94 93 GLY A O 1
ATOM 708 N N . MET A 1 94 ? 32.990 4.997 -47.632 1.00 70.44 94 MET A N 1
ATOM 709 C CA . MET A 1 94 ? 33.123 3.778 -46.822 1.00 70.44 94 MET A CA 1
ATOM 710 C C . MET A 1 94 ? 33.504 4.101 -45.367 1.00 70.44 94 MET A C 1
ATOM 712 O O . MET A 1 94 ? 32.834 3.659 -44.442 1.00 70.44 94 MET A O 1
ATOM 716 N N . VAL A 1 95 ? 34.487 4.988 -45.157 1.00 70.94 95 VAL A N 1
ATOM 717 C CA . VAL A 1 95 ? 34.900 5.441 -43.812 1.00 70.94 95 VAL A CA 1
ATOM 718 C C . VAL A 1 95 ? 33.773 6.169 -43.065 1.00 70.94 95 VAL A C 1
ATOM 720 O O . VAL A 1 95 ? 33.678 6.077 -41.840 1.00 70.94 95 VAL A O 1
ATOM 723 N N . LEU A 1 96 ? 32.916 6.915 -43.769 1.00 73.38 96 LEU A N 1
ATOM 724 C CA . LEU A 1 96 ? 31.742 7.537 -43.155 1.00 73.38 96 LEU A CA 1
ATOM 725 C C . LEU A 1 96 ? 30.706 6.481 -42.756 1.00 73.38 96 LEU A C 1
ATOM 727 O O . LEU A 1 96 ? 30.191 6.555 -41.644 1.00 73.38 96 LEU A O 1
ATOM 731 N N . SER A 1 97 ? 30.431 5.499 -43.617 1.00 78.81 97 SER A N 1
ATOM 732 C CA . SER A 1 97 ? 29.509 4.396 -43.321 1.00 78.81 97 SER A CA 1
ATOM 733 C C . SER A 1 97 ? 29.952 3.573 -42.111 1.00 78.81 97 SER A C 1
ATOM 735 O O . SER A 1 97 ? 29.130 3.352 -41.223 1.00 78.81 97 SER A O 1
ATOM 737 N N . ASP A 1 98 ? 31.235 3.223 -42.015 1.00 81.12 98 ASP A N 1
ATOM 738 C CA . ASP A 1 98 ? 31.789 2.499 -40.862 1.00 81.12 98 ASP A CA 1
ATOM 739 C C . ASP A 1 98 ? 31.613 3.308 -39.566 1.00 81.12 98 ASP A C 1
ATOM 741 O O . ASP A 1 98 ? 31.067 2.814 -38.581 1.00 81.12 98 ASP A O 1
ATOM 745 N N . ARG A 1 99 ? 31.931 4.612 -39.596 1.00 82.19 99 ARG A N 1
ATOM 746 C CA . ARG A 1 99 ? 31.712 5.511 -38.446 1.00 82.19 99 ARG A CA 1
ATOM 747 C C . ARG A 1 99 ? 30.249 5.621 -38.023 1.00 82.19 99 ARG A C 1
ATOM 749 O O . ARG A 1 99 ? 29.982 5.868 -36.848 1.00 82.19 99 ARG A O 1
ATOM 756 N N . TYR A 1 100 ? 29.303 5.541 -38.957 1.00 89.06 100 TYR A N 1
ATOM 757 C CA . TYR A 1 100 ? 27.882 5.538 -38.610 1.00 89.06 100 TYR A CA 1
ATOM 758 C C . TYR A 1 100 ? 27.477 4.205 -37.984 1.00 89.06 100 TYR A C 1
ATOM 760 O O . TYR A 1 100 ? 26.761 4.223 -36.986 1.00 89.06 100 TYR A O 1
ATOM 768 N N . LEU A 1 101 ? 27.952 3.075 -38.517 1.00 90.25 101 LEU A N 1
ATOM 769 C CA . LEU A 1 101 ? 27.690 1.746 -37.958 1.00 90.25 101 LEU A CA 1
ATOM 770 C C . LEU A 1 101 ? 28.183 1.633 -36.512 1.00 90.25 101 LEU A C 1
ATOM 772 O O . LEU A 1 101 ? 27.408 1.200 -35.660 1.00 90.25 101 LEU A O 1
ATOM 776 N N . ASP A 1 102 ? 29.398 2.101 -36.222 1.00 90.25 102 ASP A N 1
ATOM 777 C CA . ASP A 1 102 ? 29.954 2.102 -34.863 1.00 90.25 102 ASP A CA 1
ATOM 778 C C . ASP A 1 102 ? 29.073 2.911 -33.899 1.00 90.25 102 ASP A C 1
ATOM 780 O O . ASP A 1 102 ? 28.655 2.408 -32.856 1.00 90.25 102 ASP A O 1
ATOM 784 N N . ARG A 1 103 ? 28.671 4.131 -34.287 1.00 92.81 103 ARG A N 1
ATOM 785 C CA . ARG A 1 103 ? 27.765 4.962 -33.469 1.00 92.81 103 ARG A CA 1
ATOM 786 C C . ARG A 1 103 ? 26.398 4.322 -33.261 1.00 92.81 103 ARG A C 1
ATOM 788 O O . ARG A 1 103 ? 25.811 4.468 -32.191 1.00 92.81 103 ARG A O 1
ATOM 795 N N . TYR A 1 104 ? 25.856 3.649 -34.276 1.00 94.31 104 TYR A N 1
ATOM 796 C CA . TYR A 1 104 ? 24.588 2.935 -34.135 1.00 94.31 104 TYR A CA 1
ATOM 797 C C . TYR A 1 104 ? 24.713 1.769 -33.155 1.00 94.31 104 TYR A C 1
ATOM 799 O O . TYR A 1 104 ? 23.793 1.549 -32.368 1.00 94.31 104 TYR A O 1
ATOM 807 N N . GLN A 1 105 ? 25.833 1.044 -33.173 1.00 94.19 105 GLN A N 1
ATOM 808 C CA . GLN A 1 105 ? 26.094 -0.029 -32.215 1.00 94.19 105 GLN A CA 1
ATOM 809 C C . GLN A 1 105 ? 26.247 0.511 -30.791 1.00 94.19 105 GLN A C 1
ATOM 811 O O . GLN A 1 105 ? 25.606 -0.016 -29.883 1.00 94.19 105 GLN A O 1
ATOM 816 N N . GLU A 1 106 ? 27.015 1.586 -30.598 1.00 95.00 106 GLU A N 1
ATOM 817 C CA . GLU A 1 106 ? 27.157 2.266 -29.303 1.00 95.00 106 GLU A CA 1
ATOM 818 C C . GLU A 1 106 ? 25.793 2.697 -28.747 1.00 95.00 106 GLU A C 1
ATOM 820 O O . GLU A 1 106 ? 25.439 2.350 -27.619 1.00 95.00 106 GLU A O 1
ATOM 825 N N . LEU A 1 107 ? 24.979 3.371 -29.567 1.00 96.06 107 LEU A N 1
ATOM 826 C CA . LEU A 1 107 ? 23.642 3.809 -29.169 1.00 96.06 107 LEU A CA 1
ATOM 827 C C . LEU A 1 107 ? 22.722 2.623 -28.850 1.00 96.06 107 LEU A C 1
ATOM 829 O O . LEU A 1 107 ? 21.952 2.673 -27.893 1.00 96.06 107 LEU A O 1
ATOM 833 N N . ALA A 1 108 ? 22.799 1.537 -29.623 1.00 95.81 108 ALA A N 1
ATOM 834 C CA . ALA A 1 108 ? 22.016 0.333 -29.362 1.00 95.81 108 ALA A CA 1
ATOM 835 C C . ALA A 1 108 ? 22.395 -0.315 -28.021 1.00 95.81 108 ALA A C 1
ATOM 837 O O . ALA A 1 108 ? 21.513 -0.800 -27.308 1.00 95.81 108 ALA A O 1
ATOM 838 N N . MET A 1 109 ? 23.681 -0.313 -27.663 1.00 96.69 109 MET A N 1
ATOM 839 C CA . MET A 1 109 ? 24.146 -0.799 -26.365 1.00 96.69 109 MET A CA 1
ATOM 840 C C . MET A 1 109 ? 23.680 0.111 -25.227 1.00 96.69 109 MET A C 1
ATOM 842 O O . MET A 1 109 ? 23.104 -0.388 -24.262 1.00 96.69 109 MET A O 1
ATOM 846 N N . GLU A 1 110 ? 23.793 1.431 -25.378 1.00 96.81 110 GLU A N 1
ATOM 847 C CA . GLU A 1 110 ? 23.297 2.397 -24.390 1.00 96.81 110 GLU A CA 1
ATOM 848 C C . GLU A 1 110 ? 21.779 2.262 -24.173 1.00 96.81 110 GLU A C 1
ATOM 850 O O . GLU A 1 110 ? 21.294 2.265 -23.039 1.00 96.81 110 GLU A O 1
ATOM 855 N N . CYS A 1 111 ? 21.005 2.086 -25.248 1.00 97.06 111 CYS A N 1
ATOM 856 C CA . CYS A 1 111 ? 19.569 1.836 -25.156 1.00 97.06 111 CYS A CA 1
ATOM 857 C C . CYS A 1 111 ? 19.258 0.540 -24.396 1.00 97.06 111 CYS A C 1
ATOM 859 O O . CYS A 1 111 ? 18.347 0.534 -23.567 1.00 97.06 111 CYS A O 1
ATOM 861 N N . LYS A 1 112 ? 20.011 -0.541 -24.639 1.00 97.00 112 LYS A N 1
ATOM 862 C CA . LYS A 1 112 ? 19.852 -1.805 -23.904 1.00 97.00 112 LYS A CA 1
ATOM 863 C C . LYS A 1 112 ? 20.164 -1.627 -22.422 1.00 97.00 112 LYS A C 1
ATOM 865 O O . LYS A 1 112 ? 19.354 -2.027 -21.589 1.00 97.00 112 LYS A O 1
ATOM 870 N N . GLU A 1 113 ? 21.276 -0.982 -22.086 1.00 97.50 113 GLU A N 1
ATOM 871 C CA . GLU A 1 113 ? 21.658 -0.720 -20.695 1.00 97.50 113 GLU A CA 1
ATOM 872 C C . GLU A 1 113 ? 20.610 0.127 -19.968 1.00 97.50 113 GLU A C 1
ATOM 874 O O . GLU A 1 113 ? 20.152 -0.248 -18.888 1.00 97.50 113 GLU A O 1
ATOM 879 N N . ARG A 1 114 ? 20.147 1.218 -20.589 1.00 97.06 114 ARG A N 1
ATOM 880 C CA . ARG A 1 114 ? 19.075 2.052 -20.028 1.00 97.06 114 ARG A CA 1
ATOM 881 C C . ARG A 1 114 ? 17.771 1.282 -19.866 1.00 97.06 114 ARG A C 1
ATOM 883 O O . ARG A 1 114 ? 17.099 1.447 -18.854 1.00 97.06 114 ARG A O 1
ATOM 890 N N . SER A 1 115 ? 17.415 0.425 -20.825 1.00 97.44 115 SER A N 1
ATOM 891 C CA . SER A 1 115 ? 16.213 -0.408 -20.712 1.00 97.44 115 SER A CA 1
ATOM 892 C C . SER A 1 115 ? 16.300 -1.388 -19.537 1.00 97.44 115 SER A C 1
ATOM 894 O O . SER A 1 115 ? 15.328 -1.544 -18.802 1.00 97.44 115 SER A O 1
ATOM 896 N N . ALA A 1 116 ? 17.478 -1.972 -19.290 1.00 97.25 116 ALA A N 1
ATOM 897 C CA . ALA A 1 116 ? 17.712 -2.850 -18.148 1.00 97.25 116 ALA A CA 1
ATOM 898 C C . ALA A 1 116 ? 17.641 -2.086 -16.815 1.00 97.25 116 ALA A C 1
ATOM 900 O O . ALA A 1 116 ? 17.020 -2.560 -15.865 1.00 97.25 116 ALA A O 1
ATOM 901 N N . GLN A 1 117 ? 18.210 -0.878 -16.756 1.00 98.06 117 GLN A N 1
ATOM 902 C CA . GLN A 1 117 ? 18.112 -0.008 -15.580 1.00 98.06 117 GLN A CA 1
ATOM 903 C C . GLN A 1 117 ? 16.660 0.385 -15.279 1.00 98.06 117 GLN A C 1
ATOM 905 O O . GLN A 1 117 ? 16.243 0.349 -14.124 1.00 98.06 117 GLN A O 1
ATOM 910 N N . LEU A 1 118 ? 15.871 0.723 -16.304 1.00 98.00 118 LEU A N 1
ATOM 911 C CA . LEU A 1 118 ? 14.450 1.030 -16.136 1.00 98.00 118 LEU A CA 1
ATOM 912 C C . LEU A 1 118 ? 13.664 -0.182 -15.627 1.00 98.00 118 LEU A C 1
ATOM 914 O O . LEU A 1 118 ? 12.895 -0.036 -14.682 1.00 98.00 118 LEU A O 1
ATOM 918 N N . ALA A 1 119 ? 13.910 -1.373 -16.178 1.00 97.69 119 ALA A N 1
ATOM 919 C CA . ALA A 1 119 ? 13.277 -2.603 -15.704 1.00 97.69 119 ALA A CA 1
ATOM 920 C C . ALA A 1 119 ? 13.604 -2.888 -14.227 1.00 97.69 119 ALA A C 1
ATOM 922 O O . ALA A 1 119 ? 12.734 -3.302 -13.461 1.00 97.69 119 ALA A O 1
ATOM 923 N N . GLN A 1 120 ? 14.841 -2.617 -13.799 1.00 98.12 120 GLN A N 1
ATOM 924 C CA . GLN A 1 120 ? 15.230 -2.740 -12.396 1.00 98.12 120 GLN A CA 1
ATOM 925 C C . GLN A 1 120 ? 14.485 -1.732 -11.506 1.00 98.12 120 GLN A C 1
ATOM 927 O O . GLN A 1 120 ? 13.952 -2.115 -10.466 1.00 98.12 120 GLN A O 1
ATOM 932 N N . ILE A 1 121 ? 14.401 -0.465 -11.922 1.00 98.06 121 ILE A N 1
ATOM 933 C CA . ILE A 1 121 ? 13.666 0.577 -11.188 1.00 98.06 121 ILE A CA 1
ATOM 934 C C . ILE A 1 121 ? 12.182 0.209 -11.061 1.00 98.06 121 ILE A C 1
ATOM 936 O O . ILE A 1 121 ? 11.583 0.391 -10.001 1.00 98.06 121 ILE A O 1
ATOM 940 N N . GLU A 1 122 ? 11.576 -0.317 -12.125 1.00 98.12 122 GLU A N 1
ATOM 941 C CA . GLU A 1 122 ? 10.181 -0.760 -12.111 1.00 98.12 122 GLU A CA 1
ATOM 942 C C . GLU A 1 122 ? 9.964 -1.938 -11.157 1.00 98.12 122 GLU A C 1
ATOM 944 O O . GLU A 1 122 ? 9.011 -1.913 -10.377 1.00 98.12 122 GLU A O 1
ATOM 949 N N . ALA A 1 123 ? 10.869 -2.920 -11.150 1.00 97.75 123 ALA A N 1
ATOM 950 C CA . ALA A 1 123 ? 10.816 -4.045 -10.220 1.00 97.75 123 ALA A CA 1
ATOM 951 C C . ALA A 1 123 ? 10.956 -3.593 -8.755 1.00 97.75 123 ALA A C 1
ATOM 953 O O . ALA A 1 123 ? 10.183 -4.020 -7.896 1.00 97.75 123 ALA A O 1
ATOM 954 N N . GLU A 1 124 ? 11.893 -2.686 -8.464 1.00 97.88 124 GLU A N 1
ATOM 955 C CA . GLU A 1 124 ? 12.073 -2.116 -7.124 1.00 97.88 124 GLU A CA 1
ATOM 956 C C . GLU A 1 124 ? 10.841 -1.321 -6.680 1.00 97.88 124 GLU A C 1
ATOM 958 O O . GLU A 1 124 ? 10.369 -1.478 -5.551 1.00 97.88 124 GLU A O 1
ATOM 963 N N . ARG A 1 125 ? 10.274 -0.503 -7.574 1.00 98.06 125 ARG A N 1
ATOM 964 C CA . ARG A 1 125 ? 9.042 0.245 -7.306 1.00 98.06 125 ARG A CA 1
ATOM 965 C C . ARG A 1 125 ? 7.880 -0.695 -7.005 1.00 98.06 125 ARG A C 1
ATOM 967 O O . ARG A 1 125 ? 7.126 -0.440 -6.069 1.00 98.06 125 ARG A O 1
ATOM 974 N N . GLN A 1 126 ? 7.728 -1.759 -7.786 1.00 98.31 126 GLN A N 1
ATOM 975 C CA . GLN A 1 126 ? 6.664 -2.735 -7.590 1.00 98.31 126 GLN A CA 1
ATOM 976 C C . GLN A 1 126 ? 6.799 -3.433 -6.232 1.00 98.31 126 GLN A C 1
ATOM 978 O O . GLN A 1 126 ? 5.837 -3.479 -5.467 1.00 98.31 126 GLN A O 1
ATOM 983 N N . TRP A 1 127 ? 8.011 -3.868 -5.882 1.00 98.00 127 TRP A N 1
ATOM 984 C CA . TRP A 1 127 ? 8.296 -4.456 -4.575 1.00 98.00 127 TRP A CA 1
ATOM 985 C C . TRP A 1 127 ? 7.980 -3.492 -3.420 1.00 98.00 127 TRP A C 1
ATOM 987 O O . TRP A 1 127 ? 7.338 -3.875 -2.443 1.00 98.00 127 TRP A O 1
ATOM 997 N N . GLN A 1 128 ? 8.361 -2.216 -3.540 1.00 98.31 128 GLN A N 1
ATOM 998 C CA . GLN A 1 128 ? 8.045 -1.202 -2.528 1.00 98.31 128 GLN A CA 1
ATOM 999 C C . GLN A 1 128 ? 6.536 -0.994 -2.363 1.00 98.31 128 GLN A C 1
ATOM 1001 O O . GLN A 1 128 ? 6.060 -0.853 -1.238 1.00 98.31 128 GLN A O 1
ATOM 1006 N N . LEU A 1 129 ? 5.777 -0.975 -3.462 1.00 98.38 129 LEU A N 1
ATOM 1007 C CA . LEU A 1 129 ? 4.321 -0.840 -3.414 1.00 98.38 129 LEU A CA 1
ATOM 1008 C C . LEU A 1 129 ? 3.664 -2.036 -2.720 1.00 98.38 129 LEU A C 1
ATOM 1010 O O . LEU A 1 129 ? 2.751 -1.844 -1.917 1.00 98.38 129 LEU A O 1
ATOM 1014 N N . GLU A 1 130 ? 4.147 -3.249 -2.981 1.00 98.25 130 GLU A N 1
ATOM 1015 C CA . GLU A 1 130 ? 3.666 -4.463 -2.318 1.00 98.25 130 GLU A CA 1
ATOM 1016 C C . GLU A 1 130 ? 3.959 -4.447 -0.815 1.00 98.25 130 GLU A C 1
ATOM 1018 O O . GLU A 1 130 ? 3.072 -4.727 -0.008 1.00 98.25 130 GLU A O 1
ATOM 1023 N N . GLU A 1 131 ? 5.169 -4.055 -0.414 1.00 98.38 131 GLU A N 1
ATOM 1024 C CA . GLU A 1 131 ? 5.520 -3.926 1.002 1.00 98.38 131 GLU A CA 1
ATOM 1025 C C . GLU A 1 131 ? 4.715 -2.822 1.698 1.00 98.38 131 GLU A C 1
ATOM 1027 O O . GLU A 1 131 ? 4.230 -3.014 2.816 1.00 98.38 131 GLU A O 1
ATOM 1032 N N . MET A 1 132 ? 4.488 -1.687 1.030 1.00 98.44 132 MET A N 1
ATOM 1033 C CA . MET A 1 132 ? 3.622 -0.628 1.552 1.00 98.44 132 MET A CA 1
ATOM 1034 C C . MET A 1 132 ? 2.172 -1.091 1.715 1.00 98.44 132 MET A C 1
ATOM 1036 O O . MET A 1 132 ? 1.538 -0.738 2.712 1.00 98.44 132 MET A O 1
ATOM 1040 N N . ALA A 1 133 ? 1.647 -1.883 0.777 1.00 98.38 133 ALA A N 1
ATOM 1041 C CA . ALA A 1 133 ? 0.301 -2.439 0.873 1.00 98.38 133 ALA A CA 1
ATOM 1042 C C . ALA A 1 133 ? 0.177 -3.374 2.085 1.00 98.38 133 ALA A C 1
ATOM 1044 O O . ALA A 1 133 ? -0.691 -3.159 2.934 1.00 98.38 133 ALA A O 1
ATOM 1045 N N . LYS A 1 134 ? 1.106 -4.327 2.243 1.00 98.31 134 LYS A N 1
ATOM 1046 C CA . LYS A 1 134 ? 1.147 -5.232 3.407 1.00 98.31 134 LYS A CA 1
ATOM 1047 C C . LYS A 1 134 ? 1.270 -4.467 4.723 1.00 98.31 134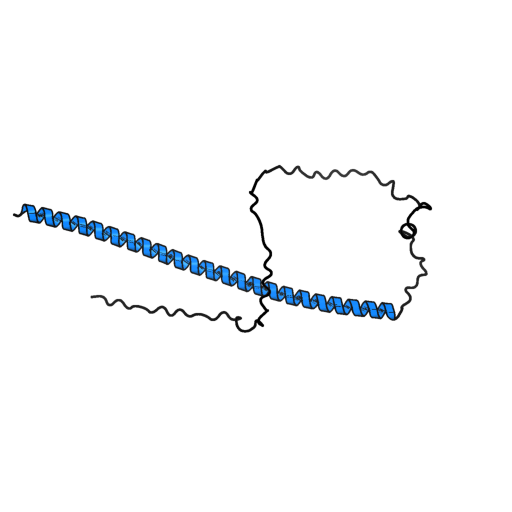 LYS A C 1
ATOM 1049 O O . LYS A 1 134 ? 0.581 -4.773 5.696 1.00 98.31 134 LYS A O 1
ATOM 1054 N N . PHE A 1 135 ? 2.134 -3.452 4.766 1.00 98.44 135 PHE A N 1
ATOM 1055 C CA . PHE A 1 135 ? 2.294 -2.612 5.949 1.00 98.44 135 PHE A CA 1
ATOM 1056 C C . PHE A 1 135 ? 1.004 -1.849 6.279 1.00 98.44 135 PHE A C 1
ATOM 1058 O O . PHE A 1 135 ? 0.593 -1.803 7.439 1.00 98.44 135 PHE A O 1
ATOM 1065 N N . SER A 1 136 ? 0.334 -1.288 5.270 1.00 98.50 136 SER A N 1
ATOM 1066 C CA . SER A 1 136 ? -0.938 -0.584 5.442 1.00 98.50 136 SER A CA 1
ATOM 1067 C C . SER A 1 136 ? -2.029 -1.503 5.996 1.00 98.50 136 SER A C 1
ATOM 1069 O O . SER A 1 136 ? -2.708 -1.137 6.959 1.00 98.50 136 SER A O 1
ATOM 1071 N N . GLU A 1 137 ? -2.153 -2.718 5.461 1.00 98.62 137 GLU A N 1
ATOM 1072 C CA . GLU A 1 137 ? -3.081 -3.733 5.969 1.00 98.62 137 GLU A CA 1
ATOM 1073 C C . GLU A 1 137 ? -2.770 -4.115 7.418 1.00 98.62 137 GLU A C 1
ATOM 1075 O O . GLU A 1 137 ? -3.677 -4.187 8.250 1.00 98.62 137 GLU A O 1
ATOM 1080 N N . HIS A 1 138 ? -1.488 -4.284 7.754 1.00 98.38 138 HIS A N 1
ATOM 1081 C CA . HIS A 1 138 ? -1.066 -4.578 9.119 1.00 98.38 138 HIS A CA 1
ATOM 1082 C C . HIS A 1 138 ? -1.455 -3.462 10.097 1.00 98.38 138 HIS A C 1
ATOM 1084 O O . HIS A 1 138 ? -2.019 -3.730 11.160 1.00 98.38 138 HIS A O 1
ATOM 1090 N N . VAL A 1 139 ? -1.190 -2.202 9.737 1.00 98.69 139 VAL A N 1
ATOM 1091 C CA . VAL A 1 139 ? -1.559 -1.036 10.554 1.00 98.69 139 VAL A CA 1
ATOM 1092 C C . VAL A 1 139 ? -3.073 -0.955 10.727 1.00 98.69 139 VAL A C 1
ATOM 1094 O O . VAL A 1 139 ? -3.547 -0.741 11.844 1.00 98.69 139 VAL A O 1
ATOM 1097 N N . LYS A 1 140 ? -3.840 -1.182 9.656 1.00 98.69 140 LYS A N 1
ATOM 1098 C CA . LYS A 1 140 ? -5.304 -1.201 9.710 1.00 98.69 140 LYS A CA 1
ATOM 1099 C C . LYS A 1 140 ? -5.815 -2.274 10.672 1.00 98.69 140 LYS A C 1
ATOM 1101 O O . LYS A 1 140 ? -6.588 -1.953 11.568 1.00 98.69 140 LYS A O 1
ATOM 1106 N N . ALA A 1 141 ? -5.308 -3.504 10.574 1.00 98.62 141 ALA A N 1
ATOM 1107 C CA . ALA A 1 141 ? -5.690 -4.593 11.472 1.00 98.62 141 ALA A CA 1
ATOM 1108 C C . ALA A 1 141 ? -5.393 -4.267 12.948 1.00 98.62 141 ALA A C 1
ATOM 1110 O O . ALA A 1 141 ? -6.202 -4.554 13.832 1.00 98.62 141 ALA A O 1
ATOM 1111 N N . LYS A 1 142 ? -4.250 -3.627 13.236 1.00 98.62 142 LYS A N 1
ATOM 1112 C CA . LYS A 1 142 ? -3.918 -3.168 14.595 1.00 98.62 142 LYS A CA 1
ATOM 1113 C C . LYS A 1 142 ? -4.847 -2.052 15.071 1.00 98.62 142 LYS A C 1
ATOM 1115 O O . LYS A 1 142 ? -5.267 -2.080 16.225 1.00 98.62 142 LYS A O 1
ATOM 1120 N N . SER A 1 143 ? -5.190 -1.102 14.204 1.00 98.75 143 SER A N 1
ATOM 1121 C CA . SER A 1 143 ? -6.154 -0.043 14.520 1.00 98.75 143 SER A CA 1
ATOM 1122 C C . SER A 1 143 ? -7.534 -0.617 14.845 1.00 98.75 143 SER A C 1
ATOM 1124 O O . SER A 1 143 ? -8.119 -0.265 15.870 1.00 98.75 143 SER A O 1
ATOM 1126 N N . ASP A 1 144 ? -8.022 -1.547 14.023 1.00 98.56 144 ASP A N 1
ATOM 1127 C CA . ASP A 1 144 ? -9.311 -2.213 14.221 1.00 98.56 144 ASP A CA 1
ATOM 1128 C C . ASP A 1 144 ? -9.333 -2.992 15.545 1.00 98.56 144 ASP A C 1
ATOM 1130 O O . ASP A 1 144 ? -10.288 -2.891 16.319 1.00 98.56 144 ASP A O 1
ATOM 1134 N N . TYR A 1 145 ? -8.241 -3.696 15.862 1.00 98.69 145 TYR A N 1
ATOM 1135 C CA . TYR A 1 145 ? -8.068 -4.377 17.145 1.00 98.69 145 TYR A CA 1
ATOM 1136 C C . TYR A 1 145 ? -8.120 -3.409 18.338 1.00 98.69 145 TYR A C 1
ATOM 1138 O O . TYR A 1 145 ? -8.835 -3.659 19.310 1.00 98.69 145 TYR A O 1
ATOM 1146 N N . LEU A 1 146 ? -7.416 -2.275 18.264 1.00 98.75 146 LEU A N 1
ATOM 1147 C CA . LEU A 1 146 ? -7.448 -1.257 19.319 1.00 98.75 146 LEU A CA 1
ATOM 1148 C C . LEU A 1 146 ? -8.847 -0.654 19.491 1.00 98.75 146 LEU A C 1
ATOM 1150 O O . LEU A 1 146 ? -9.283 -0.426 20.618 1.00 98.75 146 LEU A O 1
ATOM 1154 N N . HIS A 1 147 ? -9.577 -0.426 18.398 1.00 98.62 147 HIS A N 1
ATOM 1155 C CA . HIS A 1 147 ? -10.961 0.047 18.460 1.00 98.62 147 HIS A CA 1
ATOM 1156 C C . HIS A 1 147 ? -11.897 -0.982 19.101 1.00 98.62 147 HIS A C 1
ATOM 1158 O O . HIS A 1 147 ? -12.765 -0.611 19.894 1.00 98.62 147 HIS A O 1
ATOM 1164 N N . ALA A 1 148 ? -11.719 -2.270 18.802 1.00 98.69 148 ALA A N 1
ATOM 1165 C CA . ALA A 1 148 ? -12.478 -3.338 19.444 1.00 98.69 148 ALA A CA 1
ATOM 1166 C C . ALA A 1 148 ? -12.209 -3.389 20.956 1.00 98.69 148 ALA A C 1
ATOM 1168 O O . ALA A 1 148 ? -13.157 -3.410 21.743 1.00 98.69 148 ALA A O 1
ATOM 1169 N N . LEU A 1 149 ? -10.939 -3.318 21.367 1.00 98.75 149 LEU A N 1
ATOM 1170 C CA . LEU A 1 149 ? -10.560 -3.255 22.781 1.00 98.75 149 LEU A CA 1
ATOM 1171 C C . LEU A 1 149 ? -11.150 -2.032 23.486 1.00 98.75 149 LEU A C 1
ATOM 1173 O O . LEU A 1 149 ? -11.699 -2.160 24.577 1.00 98.75 149 LEU A O 1
ATOM 1177 N N . ALA A 1 150 ? -11.086 -0.854 22.863 1.00 98.56 150 ALA A N 1
ATOM 1178 C CA . ALA A 1 150 ? -11.657 0.361 23.435 1.00 98.56 150 ALA A CA 1
ATOM 1179 C C . ALA A 1 150 ? -13.161 0.199 23.707 1.00 98.56 150 ALA A C 1
ATOM 1181 O O . ALA A 1 150 ? -13.630 0.528 24.795 1.00 98.56 150 ALA A O 1
ATOM 1182 N N . ARG A 1 151 ? -13.908 -0.390 22.761 1.00 98.69 151 ARG A N 1
ATOM 1183 C CA . ARG A 1 151 ? -15.339 -0.687 22.941 1.00 98.69 151 ARG A CA 1
ATOM 1184 C C . ARG A 1 151 ? -15.589 -1.674 24.078 1.00 98.69 151 ARG A C 1
ATOM 1186 O O . ARG A 1 151 ? -16.516 -1.458 24.854 1.00 98.69 151 ARG A O 1
ATOM 1193 N N . GLN A 1 152 ? -14.774 -2.722 24.197 1.00 98.62 152 GLN A N 1
ATOM 1194 C CA . GLN A 1 152 ? -14.883 -3.688 25.296 1.00 98.62 152 GLN A CA 1
ATOM 1195 C C . GLN A 1 152 ? -14.660 -3.019 26.655 1.00 98.62 152 GLN A C 1
ATOM 1197 O O . GLN A 1 152 ? -15.468 -3.200 27.561 1.00 98.62 152 GLN A O 1
ATOM 1202 N N . ILE A 1 153 ? -13.617 -2.193 26.779 1.00 98.56 153 ILE A N 1
ATOM 1203 C CA . ILE A 1 153 ? -13.312 -1.460 28.015 1.00 98.56 153 ILE A CA 1
ATOM 1204 C C . ILE A 1 153 ? -14.453 -0.504 28.369 1.00 98.56 153 ILE A C 1
ATOM 1206 O O . ILE A 1 153 ? -14.899 -0.478 29.513 1.00 98.56 153 ILE A O 1
ATOM 1210 N N . SER A 1 154 ? -14.962 0.261 27.399 1.00 98.62 154 SER A N 1
ATOM 1211 C CA . SER A 1 154 ? -16.099 1.156 27.633 1.00 98.62 154 SER A CA 1
ATOM 1212 C C . SER A 1 154 ? -17.361 0.398 28.056 1.00 98.62 154 SER A C 1
ATOM 1214 O O . SER A 1 154 ? -18.067 0.853 28.954 1.00 98.62 154 SER A O 1
ATOM 1216 N N . GLY A 1 155 ? -17.632 -0.761 27.449 1.00 98.44 155 GLY A N 1
ATOM 1217 C CA . GLY A 1 155 ? -18.749 -1.628 27.824 1.00 98.44 155 GLY A CA 1
ATOM 1218 C C . GLY A 1 155 ? -18.626 -2.153 29.255 1.00 98.44 155 GLY A C 1
ATOM 1219 O O . GLY A 1 155 ? -19.550 -1.976 30.050 1.00 98.44 155 GLY A O 1
ATOM 1220 N N . ALA A 1 156 ? -17.461 -2.703 29.607 1.00 98.56 156 ALA A N 1
ATOM 1221 C CA . ALA A 1 156 ? -17.172 -3.194 30.954 1.00 98.56 156 ALA A CA 1
ATOM 1222 C C . ALA A 1 156 ? -17.279 -2.075 32.003 1.00 98.56 156 ALA A C 1
ATOM 1224 O O . ALA A 1 156 ? -17.898 -2.252 33.048 1.00 98.56 156 ALA A O 1
ATOM 1225 N N . LEU A 1 157 ? -16.758 -0.882 31.702 1.00 98.62 157 LEU A N 1
ATOM 1226 C CA . LEU A 1 157 ? -16.875 0.272 32.592 1.00 98.62 157 LEU A CA 1
ATOM 1227 C C . LEU A 1 157 ? -18.341 0.676 32.817 1.00 98.62 157 LEU A C 1
ATOM 1229 O O . LEU A 1 157 ? -18.733 0.993 33.938 1.00 98.62 157 LEU A O 1
ATOM 1233 N N . ALA A 1 158 ? -19.171 0.653 31.772 1.00 98.50 158 ALA A N 1
ATOM 1234 C CA . ALA A 1 158 ? -20.595 0.956 31.895 1.00 98.50 158 ALA A CA 1
ATOM 1235 C C . ALA A 1 158 ? -21.354 -0.099 32.721 1.00 98.50 158 ALA A C 1
ATOM 1237 O O . ALA A 1 158 ? -22.304 0.239 33.430 1.00 98.50 158 ALA A O 1
ATOM 1238 N N . GLU A 1 159 ? -20.962 -1.370 32.634 1.00 98.56 159 GLU A N 1
ATOM 1239 C CA . GLU A 1 159 ? -21.486 -2.449 33.480 1.00 98.56 159 GLU A CA 1
ATOM 1240 C C . GLU A 1 159 ? -2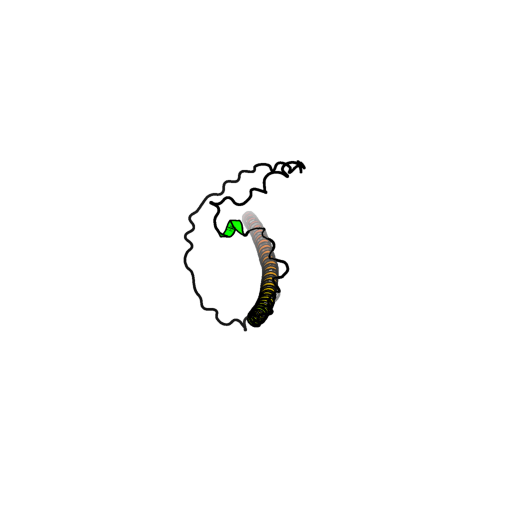1.126 -2.247 34.947 1.00 98.56 159 GLU A C 1
ATOM 1242 O O . GLU A 1 159 ? -22.022 -2.236 35.792 1.00 98.56 159 GLU A O 1
ATOM 1247 N N . GLU A 1 160 ? -19.854 -1.987 35.238 1.00 98.56 160 GLU A N 1
ATOM 1248 C CA . GLU A 1 160 ? -19.373 -1.708 36.593 1.00 98.56 160 GLU A CA 1
ATOM 1249 C C . GLU A 1 160 ? -20.079 -0.499 37.213 1.00 98.56 160 GLU A C 1
ATOM 1251 O O . GLU A 1 160 ? -20.529 -0.549 38.357 1.00 98.56 160 GLU A O 1
ATOM 1256 N N . LEU A 1 161 ? -20.271 0.580 36.449 1.00 98.56 161 LEU A N 1
ATOM 1257 C CA . LEU A 1 161 ? -21.009 1.752 36.927 1.00 98.56 161 LEU A CA 1
ATOM 1258 C C . LEU A 1 161 ? -22.469 1.423 37.269 1.00 98.56 161 LEU A C 1
ATOM 1260 O O . LEU A 1 161 ? -22.982 1.900 38.286 1.00 98.56 161 LEU A O 1
ATOM 1264 N N . ARG A 1 162 ? -23.139 0.590 36.459 1.00 98.56 162 ARG A N 1
ATOM 1265 C CA . ARG A 1 162 ? -24.507 0.123 36.745 1.00 98.56 162 ARG A CA 1
ATOM 1266 C C . ARG A 1 162 ? -24.555 -0.736 38.005 1.00 98.56 162 ARG A C 1
ATOM 1268 O O . ARG A 1 162 ? -25.418 -0.507 38.851 1.00 98.56 162 ARG A O 1
ATOM 1275 N N . GLN A 1 163 ? -23.625 -1.679 38.154 1.00 98.50 163 GLN A N 1
ATOM 1276 C CA . GLN A 1 163 ? -23.535 -2.528 39.343 1.00 98.50 163 GLN A CA 1
ATOM 1277 C C . GLN A 1 163 ? -23.245 -1.702 40.600 1.00 98.50 163 GLN A C 1
ATOM 1279 O O . GLN A 1 163 ? -23.917 -1.864 41.617 1.00 98.50 163 GLN A O 1
ATOM 1284 N N . ASN A 1 164 ? -22.306 -0.756 40.527 1.00 98.44 164 ASN A N 1
ATOM 1285 C CA . ASN A 1 164 ? -21.962 0.113 41.648 1.00 98.44 164 ASN A CA 1
ATOM 1286 C C . ASN A 1 164 ? -23.159 0.960 42.096 1.00 98.44 164 ASN A C 1
ATOM 1288 O O . ASN A 1 164 ? -23.432 1.062 43.293 1.00 98.44 164 ASN A O 1
ATOM 1292 N N . LYS A 1 165 ? -23.909 1.522 41.138 1.00 98.62 165 LYS A N 1
ATOM 1293 C CA . LYS A 1 165 ? -25.151 2.251 41.414 1.00 98.62 165 LYS A CA 1
ATOM 1294 C C . LYS A 1 165 ? -26.170 1.363 42.137 1.00 98.62 165 LYS A C 1
ATOM 1296 O O . LYS A 1 165 ? -26.646 1.748 43.201 1.00 98.62 165 LYS A O 1
ATOM 1301 N N . TYR A 1 166 ? -26.435 0.168 41.611 1.00 98.44 166 TYR A N 1
ATOM 1302 C CA . TYR A 1 166 ? -27.366 -0.789 42.215 1.00 98.44 166 TYR A CA 1
ATOM 1303 C C . TYR A 1 166 ? -26.971 -1.176 43.651 1.00 98.44 166 TYR A C 1
ATOM 1305 O O . TYR A 1 166 ? -27.809 -1.195 44.555 1.00 98.44 166 TYR A O 1
ATOM 1313 N N . LEU A 1 167 ? -25.684 -1.440 43.893 1.00 98.31 167 LEU A N 1
ATOM 1314 C CA . LEU A 1 167 ? -25.180 -1.776 45.227 1.00 98.31 167 LEU A CA 1
ATOM 1315 C C . LEU A 1 167 ? -25.350 -0.616 46.215 1.00 98.31 167 LEU A C 1
ATOM 1317 O O . LEU A 1 167 ? -25.732 -0.849 47.362 1.00 98.31 167 LEU A O 1
ATOM 1321 N N . ARG A 1 168 ? -25.114 0.631 45.782 1.00 98.19 168 ARG A N 1
ATOM 1322 C CA . ARG A 1 168 ? -25.348 1.827 46.611 1.00 98.19 168 ARG A CA 1
ATOM 1323 C C . ARG A 1 168 ? -26.821 1.985 46.978 1.00 98.19 168 ARG A C 1
ATOM 1325 O O . ARG A 1 168 ? -27.122 2.240 48.140 1.00 98.19 168 ARG A O 1
ATOM 1332 N N . GLU A 1 169 ? -27.723 1.804 46.016 1.00 98.06 169 GLU A N 1
ATOM 1333 C CA . GLU A 1 169 ? -29.174 1.867 46.239 1.00 98.06 169 GLU A CA 1
ATOM 1334 C C . GLU A 1 169 ? -29.635 0.774 47.214 1.00 98.06 169 GLU A C 1
ATOM 1336 O O . GLU A 1 169 ? -30.334 1.059 48.185 1.00 98.06 169 GLU A O 1
ATOM 1341 N N . THR A 1 170 ? -29.159 -0.459 47.030 1.00 98.25 170 THR A N 1
ATOM 1342 C CA . THR A 1 170 ? -29.472 -1.588 47.921 1.00 98.25 170 THR A CA 1
ATOM 1343 C C . THR A 1 170 ? -28.948 -1.356 49.341 1.00 98.25 170 THR A C 1
ATOM 1345 O O . THR A 1 170 ? -29.626 -1.665 50.319 1.00 98.25 170 THR A O 1
ATOM 1348 N N . ALA A 1 171 ? -27.738 -0.806 49.484 1.00 97.56 171 ALA A N 1
ATOM 1349 C CA . ALA A 1 171 ? -27.166 -0.482 50.788 1.00 97.56 171 ALA A CA 1
ATOM 1350 C C . ALA A 1 171 ? -27.934 0.645 51.498 1.00 97.56 171 ALA A C 1
ATOM 1352 O O . ALA A 1 171 ? -28.068 0.605 52.719 1.00 97.56 171 ALA A O 1
ATOM 1353 N N . ALA A 1 172 ? -28.454 1.623 50.749 1.00 97.06 172 ALA A N 1
ATOM 1354 C CA . ALA A 1 172 ? -29.279 2.697 51.292 1.00 97.06 172 ALA A CA 1
ATOM 1355 C C . ALA A 1 172 ? -30.636 2.193 51.812 1.00 97.06 172 ALA A C 1
ATOM 1357 O O . ALA A 1 172 ? -31.100 2.688 52.828 1.00 97.06 172 ALA A O 1
ATOM 1358 N N . GLN A 1 173 ? -31.236 1.183 51.171 1.00 96.00 173 GLN A N 1
ATOM 1359 C CA . GLN A 1 173 ? -32.512 0.583 51.599 1.00 96.00 173 GLN A CA 1
ATOM 1360 C C . GLN A 1 173 ? -32.418 -0.264 52.878 1.00 96.00 173 GLN A C 1
ATOM 1362 O O . GLN A 1 173 ? -33.438 -0.570 53.486 1.00 96.00 173 GLN A O 1
ATOM 1367 N N . ARG A 1 174 ? -31.211 -0.699 53.262 1.00 94.12 174 ARG A N 1
ATOM 1368 C CA . ARG A 1 174 ? -30.974 -1.526 54.461 1.00 94.12 174 ARG A CA 1
ATOM 1369 C C . ARG A 1 174 ? -30.666 -0.709 55.720 1.00 94.12 174 ARG A C 1
ATOM 1371 O O . ARG A 1 174 ? -30.417 -1.311 56.762 1.00 94.12 174 ARG A O 1
ATOM 1378 N N . ARG A 1 175 ? -30.594 0.617 55.608 1.00 75.31 175 ARG A N 1
ATOM 1379 C CA . ARG A 1 175 ? -30.393 1.546 56.726 1.00 75.31 175 ARG A CA 1
ATOM 1380 C C . ARG A 1 175 ? -31.726 2.133 57.150 1.00 75.31 175 ARG A C 1
ATOM 1382 O O . ARG A 1 175 ? -31.873 2.341 58.370 1.00 75.31 175 ARG A O 1
#

Organism: NCBI:txid429131

Sequence (175 aa):
MPTIETSRGCIIKSPSPLMSKWPAASVVINNRQKRGPRRCLTKHGPMPPVQAQRENAIDTICSGKPTRNDAPFARRVGIRPPSNVQATDSKNGMVLSDRYLDRYQELAMECKERSAQLAQIEAERQWQLEEMAKFSEHVKAKSDYLHALARQISGALAEELRQNKYLRETAAQRR

pLDDT: mean 72.58, std 22.92, range [38.81, 98.75]